Protein AF-A0A8E2ILL0-F1 (afdb_monomer)

pLDDT: mean 83.75, std 11.68, range [52.75, 98.19]

Solvent-accessible surface area (backbone atoms only — not comparable to full-atom values): 5036 Å² total; per-residue (Å²): 133,90,56,93,88,72,72,82,71,95,54,96,73,54,66,68,81,78,45,57,58,73,51,52,52,67,77,50,37,66,67,60,53,50,50,52,33,48,77,69,71,53,60,68,91,66,96,56,101,72,46,53,66,57,52,50,54,48,54,54,46,47,69,72,42,66,89,55,53,74,66,63,58,57,76,59,110

InterPro domains:
  IPR024473 Transposase, IS4, N-terminal [PF13006] (19-77)

Secondary structure (DSSP, 8-state):
-PPTT-PPPSSS--HHHHS-HHHHHHHS-HHHHHHHHHHTT---SS--SS-HHHHHHHHHHHHHTTTS-HHHHHTT-

Structure (mmCIF, N/CA/C/O backbone):
data_AF-A0A8E2ILL0-F1
#
_entry.id   AF-A0A8E2ILL0-F1
#
loop_
_atom_site.group_PDB
_atom_site.id
_atom_site.type_symbol
_atom_site.label_atom_id
_atom_site.label_alt_id
_atom_site.label_comp_id
_atom_site.label_asym_id
_atom_site.label_entity_id
_atom_site.label_seq_id
_atom_site.pdbx_PDB_ins_code
_atom_site.Cartn_x
_atom_site.Cartn_y
_atom_site.Cartn_z
_atom_site.occupancy
_atom_site.B_iso_or_equiv
_atom_site.auth_seq_id
_atom_site.auth_comp_id
_atom_site.auth_asym_id
_atom_site.auth_atom_id
_atom_site.pdbx_PDB_model_num
ATOM 1 N N . MET A 1 1 ? 29.619 -2.382 -2.203 1.00 52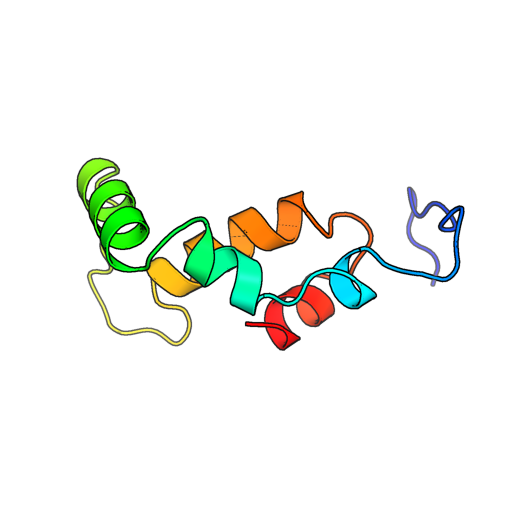.75 1 MET A N 1
ATOM 2 C CA . MET A 1 1 ? 29.930 -3.827 -2.234 1.00 52.75 1 MET A CA 1
ATOM 3 C C . MET A 1 1 ? 28.768 -4.563 -2.892 1.00 52.75 1 MET A C 1
ATOM 5 O O . MET A 1 1 ? 27.659 -4.441 -2.377 1.00 52.75 1 MET A O 1
ATOM 9 N N . PRO A 1 2 ? 28.968 -5.252 -4.028 1.00 55.66 2 PRO A N 1
ATOM 10 C CA . PRO A 1 2 ? 27.939 -6.114 -4.606 1.00 55.66 2 PRO A CA 1
ATOM 11 C C . PRO A 1 2 ? 27.650 -7.281 -3.653 1.00 55.66 2 PRO A C 1
ATOM 13 O O . PRO A 1 2 ? 28.573 -7.880 -3.103 1.00 55.66 2 PRO A O 1
ATOM 16 N N . ARG A 1 3 ? 26.368 -7.559 -3.401 1.00 72.69 3 ARG A N 1
ATOM 17 C CA . ARG A 1 3 ? 25.921 -8.631 -2.498 1.00 72.69 3 ARG A CA 1
ATOM 18 C C . ARG A 1 3 ? 25.796 -9.933 -3.292 1.00 72.69 3 ARG A C 1
ATOM 20 O O . ARG A 1 3 ? 25.398 -9.898 -4.456 1.00 72.69 3 ARG A O 1
ATOM 27 N N . ALA A 1 4 ? 26.115 -11.073 -2.682 1.00 67.56 4 ALA A N 1
ATOM 28 C CA . ALA A 1 4 ? 25.878 -12.374 -3.307 1.00 67.56 4 ALA A CA 1
ATOM 29 C C . ALA A 1 4 ? 24.389 -12.502 -3.688 1.00 67.56 4 ALA A C 1
ATOM 31 O O . ALA A 1 4 ? 23.520 -12.235 -2.861 1.00 67.56 4 ALA A O 1
ATOM 32 N N . GLY A 1 5 ? 24.103 -12.848 -4.948 1.00 71.44 5 GLY A N 1
ATOM 33 C CA . GLY A 1 5 ? 22.740 -12.909 -5.494 1.00 71.44 5 GLY A CA 1
ATOM 34 C C . GLY A 1 5 ? 22.259 -11.640 -6.209 1.00 71.44 5 GLY A C 1
ATOM 35 O O . GLY A 1 5 ? 21.194 -11.670 -6.820 1.00 71.44 5 GLY A O 1
ATOM 36 N N . TRP A 1 6 ? 23.034 -10.549 -6.202 1.00 65.06 6 TRP A N 1
ATOM 37 C CA . TRP A 1 6 ? 22.702 -9.359 -6.987 1.00 65.06 6 TRP A CA 1
ATOM 38 C C . TRP A 1 6 ? 22.805 -9.662 -8.488 1.00 65.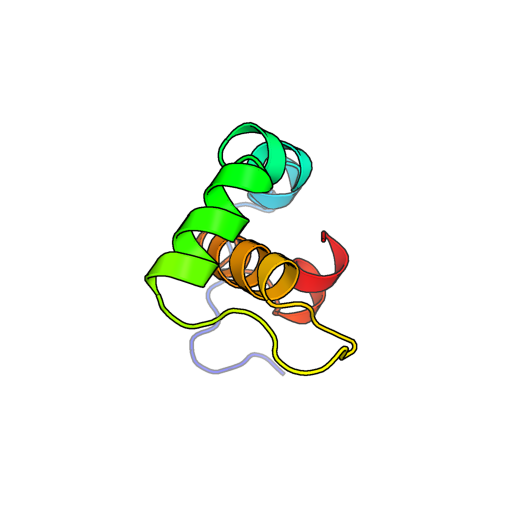06 6 TRP A C 1
ATOM 40 O O . TRP A 1 6 ? 23.89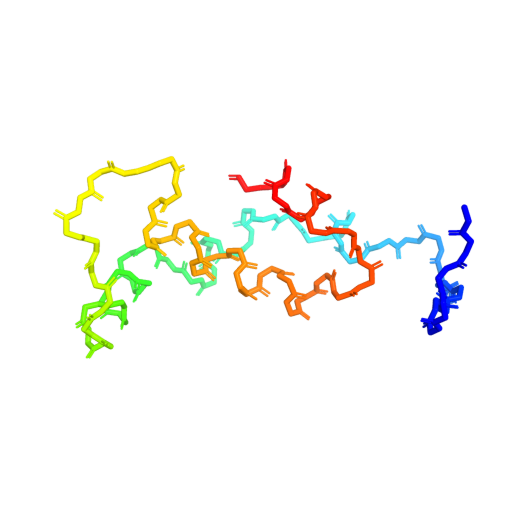1 -9.931 -9.006 1.00 65.06 6 TRP A O 1
ATOM 50 N N . ARG A 1 7 ? 21.665 -9.634 -9.185 1.00 68.19 7 ARG A N 1
ATOM 51 C CA . ARG A 1 7 ? 21.596 -9.695 -10.647 1.00 68.19 7 ARG A CA 1
ATOM 52 C C . ARG A 1 7 ? 21.510 -8.280 -11.198 1.00 68.19 7 ARG A C 1
ATOM 54 O O . ARG A 1 7 ? 20.761 -7.457 -10.682 1.00 68.19 7 ARG A O 1
ATOM 61 N N . LYS A 1 8 ? 22.274 -8.015 -12.258 1.00 66.31 8 LYS A N 1
ATOM 62 C CA . LYS A 1 8 ? 22.139 -6.775 -13.017 1.00 66.31 8 LYS A CA 1
ATOM 63 C C . LYS A 1 8 ? 20.746 -6.771 -13.670 1.00 66.31 8 LYS A C 1
ATOM 65 O O . LYS A 1 8 ? 20.434 -7.761 -14.334 1.00 66.31 8 LYS A O 1
ATOM 70 N N . PRO A 1 9 ? 19.938 -5.714 -13.487 1.00 68.06 9 PRO A N 1
ATOM 71 C CA . PRO A 1 9 ? 18.658 -5.5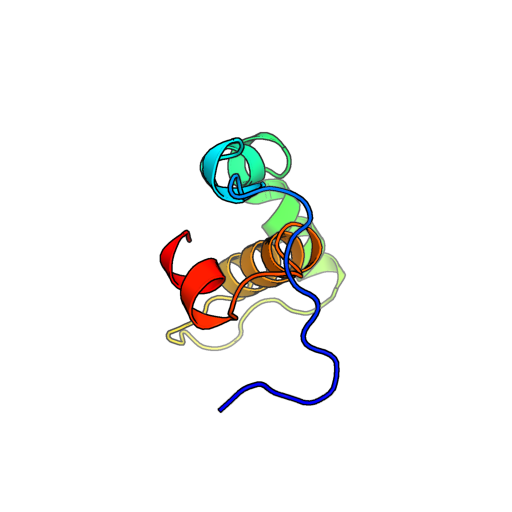85 -14.173 1.00 68.06 9 PRO A CA 1
ATOM 72 C C . PRO A 1 9 ? 18.847 -5.700 -15.689 1.00 68.06 9 PRO A C 1
ATOM 74 O O . PRO A 1 9 ? 19.832 -5.196 -16.236 1.00 68.06 9 PRO A O 1
ATOM 77 N N . GLU A 1 10 ? 17.918 -6.371 -16.368 1.00 72.19 10 GLU A N 1
ATOM 78 C CA . GLU A 1 10 ? 17.935 -6.528 -17.832 1.00 72.19 10 GLU A CA 1
ATOM 79 C C . GLU A 1 10 ? 17.642 -5.196 -18.552 1.00 72.19 10 GLU A C 1
ATOM 81 O O . GLU A 1 10 ? 18.032 -4.991 -19.699 1.00 72.19 10 GLU A O 1
ATOM 86 N N . SER A 1 11 ? 17.006 -4.261 -17.842 1.00 71.88 11 SER A N 1
ATOM 87 C CA . SER A 1 11 ? 16.607 -2.935 -18.305 1.00 71.88 11 SER A CA 1
ATOM 88 C C . SER A 1 11 ? 16.950 -1.874 -17.256 1.00 71.88 11 SER A C 1
ATOM 90 O O . SER A 1 11 ? 16.840 -2.120 -16.059 1.00 71.88 11 SER A O 1
ATOM 92 N N . ASP A 1 12 ? 17.299 -0.669 -17.713 1.00 69.94 12 ASP A N 1
ATOM 93 C CA . ASP A 1 12 ? 17.514 0.507 -16.851 1.00 69.94 12 ASP A CA 1
ATOM 94 C C . ASP A 1 12 ? 16.202 1.088 -16.285 1.00 69.94 12 ASP A C 1
ATOM 96 O O . ASP A 1 12 ? 16.230 1.914 -15.378 1.00 69.94 12 ASP A O 1
ATOM 100 N N . ARG A 1 13 ? 15.042 0.669 -16.815 1.00 67.44 13 ARG A N 1
ATOM 101 C CA . ARG A 1 13 ? 13.710 1.065 -16.329 1.00 67.44 13 ARG A CA 1
ATOM 102 C C . ARG A 1 13 ? 13.244 0.108 -15.242 1.00 67.44 13 ARG A C 1
ATOM 104 O O . ARG A 1 13 ? 13.117 -1.091 -15.510 1.00 67.44 13 ARG A O 1
ATOM 111 N N . ARG A 1 14 ? 12.927 0.636 -14.060 1.00 67.88 14 ARG A N 1
ATOM 112 C CA . ARG A 1 14 ? 12.316 -0.118 -12.959 1.00 67.88 14 ARG A CA 1
ATOM 113 C C . ARG A 1 14 ? 10.798 -0.093 -13.093 1.00 67.88 14 ARG A C 1
ATOM 115 O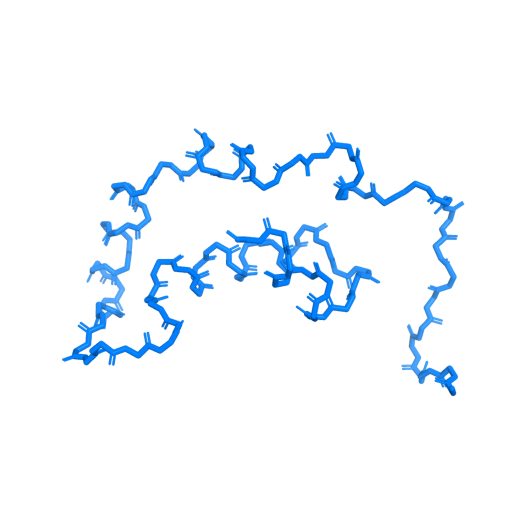 O . ARG A 1 14 ? 10.221 0.884 -13.563 1.00 67.88 14 ARG A O 1
ATOM 122 N N . LEU A 1 15 ? 10.119 -1.136 -12.611 1.00 68.06 15 LEU A N 1
ATOM 123 C CA . LEU A 1 15 ? 8.651 -1.141 -12.551 1.00 68.06 15 LEU A CA 1
ATOM 124 C C . LEU A 1 15 ? 8.114 0.064 -11.758 1.00 68.06 15 LEU A C 1
ATOM 126 O O . LEU A 1 15 ? 7.070 0.605 -12.106 1.00 68.06 15 LEU A O 1
ATOM 130 N N . 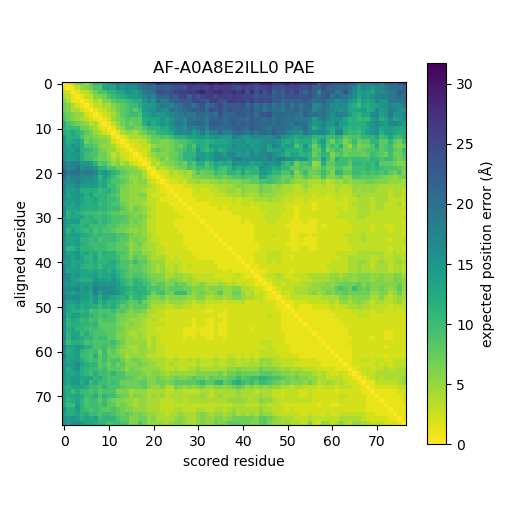SER A 1 16 ? 8.854 0.522 -10.743 1.00 65.81 16 SER A N 1
ATOM 131 C CA . SER A 1 16 ? 8.506 1.697 -9.935 1.00 65.81 16 SER A CA 1
ATOM 132 C C . SER A 1 16 ? 8.501 3.002 -10.727 1.00 65.81 16 SER A C 1
ATOM 134 O O . SER A 1 16 ? 7.819 3.946 -10.341 1.00 65.81 16 SER A O 1
ATOM 136 N N . ASP A 1 17 ? 9.222 3.056 -11.851 1.00 68.81 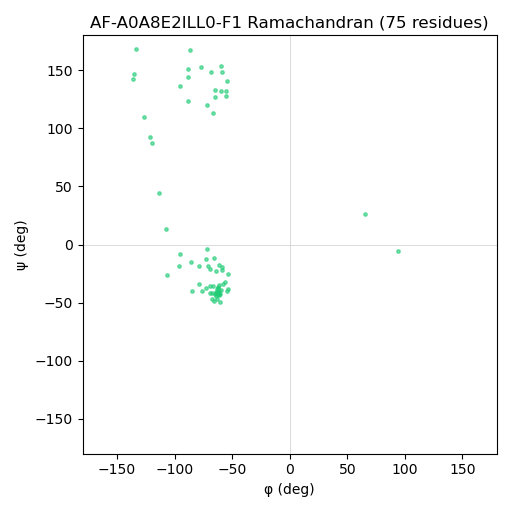17 ASP A N 1
ATOM 137 C CA . ASP A 1 17 ? 9.235 4.219 -12.745 1.00 68.81 17 ASP A CA 1
ATOM 138 C C . ASP A 1 17 ? 7.980 4.252 -13.635 1.00 68.81 17 ASP A C 1
ATOM 140 O O . ASP A 1 17 ? 7.636 5.284 -14.209 1.00 68.81 17 ASP A O 1
ATOM 144 N N . LEU A 1 18 ? 7.297 3.110 -13.765 1.00 67.88 18 LEU A N 1
ATOM 145 C CA . LEU A 1 18 ? 6.138 2.909 -14.637 1.00 67.88 18 LEU A CA 1
ATOM 146 C C . LEU A 1 18 ? 4.823 2.829 -13.852 1.00 67.88 18 LEU A C 1
ATOM 148 O O . LEU A 1 18 ? 3.759 3.131 -14.392 1.00 67.88 18 LEU A O 1
ATOM 152 N N . VAL A 1 19 ? 4.887 2.419 -12.585 1.00 68.12 19 VAL A N 1
ATOM 153 C CA . VAL A 1 19 ? 3.735 2.216 -11.710 1.00 68.12 19 VAL A CA 1
ATOM 154 C C . VAL A 1 19 ? 3.950 3.018 -10.433 1.00 68.12 19 VAL A C 1
ATOM 156 O O . VAL A 1 19 ? 4.784 2.688 -9.600 1.00 68.12 19 VAL A O 1
ATOM 159 N N . SER A 1 20 ? 3.174 4.085 -10.253 1.00 71.69 20 SER A N 1
ATOM 160 C CA . SER A 1 20 ? 3.177 4.811 -8.982 1.00 71.69 20 SER A CA 1
ATOM 161 C C . SER A 1 20 ? 2.550 3.953 -7.882 1.00 71.69 20 SER A C 1
ATOM 163 O O . SER A 1 20 ? 1.583 3.230 -8.126 1.00 71.69 20 SER A O 1
ATOM 165 N N . VAL A 1 21 ? 3.009 4.111 -6.640 1.00 67.31 21 VAL A N 1
ATOM 166 C CA . VAL A 1 21 ? 2.323 3.590 -5.445 1.00 67.31 21 VAL A CA 1
ATOM 167 C C . VAL A 1 21 ? 0.856 4.040 -5.373 1.00 67.31 21 VAL A C 1
ATOM 169 O O . VAL A 1 21 ? 0.017 3.304 -4.858 1.00 67.31 21 VAL A O 1
ATOM 172 N N . GLY A 1 22 ? 0.491 5.168 -5.992 1.00 73.75 22 GLY A N 1
ATOM 173 C CA . GLY A 1 22 ? -0.912 5.575 -6.142 1.00 73.75 22 GLY A CA 1
ATOM 174 C C . GLY A 1 22 ? -1.791 4.568 -6.905 1.00 73.75 22 GLY A C 1
ATOM 175 O O . GLY A 1 22 ? -3.012 4.586 -6.772 1.00 73.75 22 GLY A O 1
ATOM 176 N N . VAL A 1 23 ? -1.202 3.652 -7.681 1.00 83.19 23 VAL A N 1
ATOM 177 C CA . VAL A 1 23 ? -1.928 2.531 -8.297 1.00 83.19 23 VAL A CA 1
ATOM 178 C C . VAL A 1 23 ? -2.301 1.483 -7.249 1.00 83.19 23 VAL A C 1
ATOM 180 O O . VAL A 1 23 ? -3.412 0.958 -7.303 1.00 83.19 23 VAL A O 1
ATOM 183 N N . LEU A 1 24 ? -1.438 1.216 -6.262 1.00 83.62 24 LEU A N 1
ATOM 184 C CA . LEU A 1 24 ? -1.729 0.252 -5.195 1.00 83.62 24 LEU A CA 1
ATOM 185 C C . LEU A 1 24 ? -2.955 0.658 -4.390 1.00 83.62 24 LEU A C 1
ATOM 187 O O . LEU A 1 24 ? -3.808 -0.182 -4.135 1.00 83.62 24 LEU A O 1
ATOM 191 N N . THR A 1 25 ? -3.086 1.939 -4.053 1.00 85.06 25 THR A N 1
ATOM 192 C CA . THR A 1 25 ? -4.241 2.448 -3.296 1.00 85.06 25 THR A CA 1
ATOM 193 C C . THR A 1 25 ? -5.531 2.476 -4.118 1.00 85.06 25 THR A C 1
ATOM 195 O O . THR A 1 25 ? -6.622 2.515 -3.549 1.00 85.06 25 THR A O 1
ATOM 198 N N . ARG A 1 26 ? -5.432 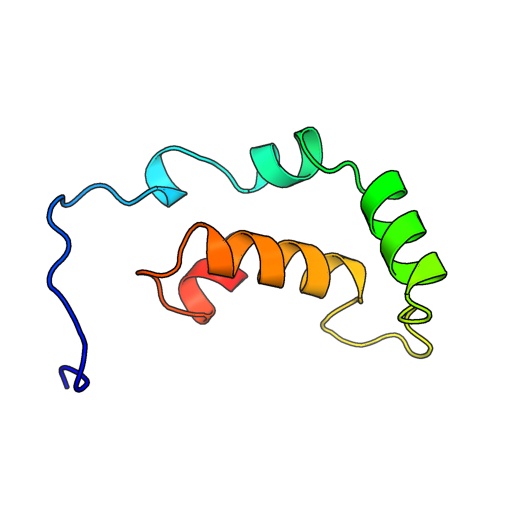2.427 -5.453 1.00 87.94 26 ARG A N 1
ATOM 199 C CA . ARG A 1 26 ? -6.581 2.314 -6.361 1.00 87.94 26 ARG A CA 1
ATOM 200 C C . ARG A 1 26 ? -7.018 0.864 -6.570 1.00 87.94 26 ARG A C 1
ATOM 202 O O . ARG A 1 26 ? -8.215 0.607 -6.643 1.00 87.94 26 ARG A O 1
ATOM 209 N N . VAL A 1 27 ? -6.063 -0.060 -6.685 1.00 92.12 27 VAL A N 1
ATOM 210 C CA . VAL A 1 27 ? -6.320 -1.502 -6.858 1.00 92.12 27 VAL A CA 1
ATOM 211 C C . VAL A 1 27 ? -6.741 -2.145 -5.537 1.00 92.12 27 VAL A C 1
ATOM 213 O O . VAL A 1 27 ? -7.660 -2.957 -5.513 1.00 92.12 27 VAL A O 1
ATOM 216 N N . PHE A 1 28 ? -6.107 -1.740 -4.439 1.00 92.81 28 PHE A N 1
ATOM 217 C CA . PHE A 1 28 ? -6.404 -2.176 -3.081 1.00 92.81 28 PHE A CA 1
ATOM 218 C C . PHE A 1 28 ? -6.810 -0.953 -2.254 1.00 92.81 28 PHE A C 1
ATOM 220 O O . PHE A 1 28 ? -5.955 -0.319 -1.640 1.00 92.81 28 PHE A O 1
ATOM 227 N N . PRO A 1 29 ? -8.099 -0.570 -2.250 1.00 94.44 29 PRO A N 1
ATOM 228 C CA . PRO A 1 29 ? -8.568 0.561 -1.460 1.00 94.44 29 PRO A CA 1
ATOM 229 C C . PRO A 1 29 ? -8.286 0.371 0.033 1.00 94.44 29 PRO A C 1
ATOM 231 O O . PRO A 1 29 ? -8.366 -0.740 0.552 1.00 94.44 29 PRO A O 1
ATOM 234 N N . ALA A 1 30 ? -8.041 1.470 0.752 1.00 93.88 30 ALA A N 1
ATOM 235 C CA . ALA A 1 30 ? -7.694 1.426 2.176 1.00 93.88 30 ALA A CA 1
ATOM 236 C C . ALA A 1 30 ? -8.704 0.644 3.032 1.00 93.88 30 ALA A C 1
ATOM 238 O O . ALA A 1 30 ? -8.286 -0.105 3.906 1.00 93.88 30 ALA A O 1
ATOM 239 N N . ALA A 1 31 ? -10.003 0.769 2.742 1.00 96.31 31 ALA A N 1
ATOM 240 C CA . ALA A 1 31 ? -11.049 0.040 3.455 1.00 96.31 31 ALA A CA 1
ATOM 241 C C . ALA A 1 31 ? -10.918 -1.485 3.298 1.00 96.31 31 ALA A C 1
ATOM 243 O O . ALA A 1 31 ? -11.030 -2.204 4.284 1.00 96.31 31 ALA A O 1
ATOM 244 N N . LEU A 1 32 ? -10.607 -1.964 2.086 1.00 97.19 32 LEU A N 1
ATOM 245 C CA . LEU A 1 32 ? -10.371 -3.387 1.827 1.00 97.19 32 LEU A CA 1
ATOM 246 C C . LEU A 1 32 ? -9.143 -3.883 2.597 1.00 97.19 32 LEU A C 1
ATOM 248 O O . LEU A 1 32 ? -9.168 -4.943 3.212 1.00 97.19 32 LEU A O 1
ATOM 252 N N . VAL A 1 33 ? -8.059 -3.105 2.582 1.00 96.75 33 VAL A N 1
ATOM 253 C CA . VAL A 1 33 ? -6.833 -3.461 3.307 1.00 96.75 33 VAL A CA 1
ATOM 254 C C . VAL A 1 33 ? -7.084 -3.506 4.816 1.00 96.75 33 VAL A C 1
ATOM 256 O O . VAL A 1 33 ? -6.607 -4.419 5.485 1.00 96.75 33 VAL A O 1
ATOM 259 N N . ASP A 1 34 ? -7.851 -2.560 5.357 1.00 96.75 34 ASP A N 1
ATOM 260 C CA . ASP A 1 34 ? -8.223 -2.545 6.774 1.00 96.75 34 ASP A CA 1
ATOM 261 C C . ASP A 1 34 ? -9.084 -3.750 7.167 1.00 96.75 34 ASP A C 1
ATOM 263 O O . ASP A 1 34 ? -8.850 -4.341 8.221 1.00 96.75 34 ASP A O 1
ATOM 267 N N . GLU A 1 35 ? -10.044 -4.128 6.321 1.00 98.06 35 GLU A N 1
ATOM 268 C CA . GLU A 1 35 ? -10.893 -5.306 6.519 1.00 98.06 35 GLU A CA 1
ATOM 269 C C . GLU A 1 35 ? -10.053 -6.587 6.577 1.00 98.06 35 GLU A C 1
ATOM 271 O O . GLU A 1 35 ? -10.140 -7.335 7.550 1.00 98.06 35 GLU A O 1
ATOM 276 N N . VAL A 1 36 ? -9.150 -6.784 5.611 1.00 97.62 36 VAL A N 1
ATOM 277 C CA . VAL A 1 36 ? -8.240 -7.942 5.584 1.00 97.62 36 VAL A CA 1
ATOM 278 C C . VAL A 1 36 ? -7.316 -7.961 6.806 1.00 97.62 36 VAL A C 1
ATOM 280 O O . VAL A 1 36 ? -7.069 -9.015 7.392 1.00 97.62 36 VAL A O 1
ATOM 283 N N . ILE A 1 37 ? -6.803 -6.802 7.232 1.00 97.56 37 ILE A N 1
ATOM 284 C CA . ILE A 1 37 ? -5.974 -6.696 8.444 1.00 97.56 37 ILE A CA 1
ATOM 285 C C . ILE A 1 37 ? -6.768 -7.111 9.687 1.00 97.56 37 ILE A C 1
ATOM 287 O O . ILE A 1 37 ? -6.217 -7.784 10.567 1.00 97.56 37 ILE A O 1
ATOM 291 N N . ALA A 1 38 ? -8.037 -6.710 9.771 1.00 97.88 38 ALA A N 1
ATOM 292 C CA . ALA A 1 38 ? -8.914 -7.064 10.876 1.00 97.88 38 ALA A CA 1
ATOM 293 C C . ALA A 1 38 ? -9.239 -8.563 10.881 1.00 97.88 38 ALA A C 1
ATOM 295 O O . ALA A 1 38 ? -9.090 -9.201 11.924 1.00 97.88 38 ALA A O 1
ATOM 296 N N . GLU A 1 39 ? -9.595 -9.135 9.729 1.00 98.19 39 GLU A N 1
ATOM 297 C CA . GLU A 1 39 ? -9.861 -10.570 9.567 1.00 98.19 39 GLU A CA 1
ATOM 298 C C . GLU A 1 39 ? -8.633 -11.419 9.933 1.00 98.19 39 GLU A C 1
ATOM 300 O O . GLU A 1 39 ? -8.741 -12.421 10.638 1.00 98.19 39 GLU A O 1
ATOM 305 N N . ALA A 1 40 ? -7.434 -10.964 9.561 1.00 97.25 40 ALA A N 1
ATOM 306 C CA . ALA A 1 40 ? -6.178 -11.610 9.934 1.00 97.25 40 ALA A CA 1
ATOM 307 C C . ALA A 1 40 ? -5.802 -11.440 11.424 1.00 97.25 40 ALA A C 1
ATOM 309 O O . ALA A 1 40 ? -4.767 -11.958 11.863 1.00 97.25 40 ALA A O 1
ATOM 310 N N . GLY A 1 41 ? -6.576 -10.679 12.207 1.00 96.94 41 GLY A N 1
ATOM 311 C CA . GLY A 1 41 ? -6.279 -10.373 13.609 1.00 96.94 41 GLY A CA 1
ATOM 312 C C . GLY A 1 41 ? -5.013 -9.529 13.790 1.00 96.94 41 GLY A C 1
ATOM 313 O O . GLY A 1 41 ? -4.338 -9.621 14.819 1.00 96.94 41 GLY A O 1
ATOM 314 N N . ARG A 1 42 ? -4.639 -8.732 12.780 1.00 96.38 42 ARG A N 1
ATOM 315 C CA . ARG A 1 42 ? -3.398 -7.935 12.746 1.00 96.38 42 ARG A CA 1
ATOM 316 C C . ARG A 1 42 ? -3.619 -6.436 12.919 1.00 96.38 42 ARG A C 1
ATOM 318 O O . ARG A 1 42 ? -2.689 -5.656 12.714 1.00 96.38 42 ARG A O 1
ATOM 325 N N . THR A 1 43 ? -4.811 -6.027 13.344 1.00 95.50 43 THR A N 1
ATOM 326 C CA . THR A 1 43 ? -5.098 -4.630 13.680 1.00 95.50 43 THR A CA 1
ATOM 327 C C . THR A 1 43 ? -4.110 -4.109 14.722 1.00 95.50 43 THR A C 1
ATOM 329 O O . THR A 1 43 ? -3.830 -4.752 15.737 1.00 95.50 43 THR A O 1
ATOM 332 N N . GLN A 1 44 ? -3.560 -2.924 14.464 1.00 93.06 44 GLN A N 1
ATOM 333 C CA . GLN A 1 44 ? -2.605 -2.286 15.364 1.00 93.06 44 GLN A CA 1
ATOM 334 C C . GLN A 1 44 ? -3.222 -2.037 16.749 1.00 93.06 44 GLN A C 1
ATOM 336 O O . GLN A 1 44 ? -4.306 -1.478 16.867 1.00 93.06 44 GLN A O 1
ATOM 341 N N . GLN A 1 45 ? -2.502 -2.410 17.808 1.00 93.00 45 GLN A N 1
ATOM 342 C CA . GLN A 1 45 ? -2.932 -2.169 19.196 1.00 93.00 45 GLN A CA 1
ATOM 343 C C . GLN A 1 45 ? -2.323 -0.893 19.793 1.00 93.00 45 GLN A C 1
ATOM 345 O O . GLN A 1 45 ? -2.782 -0.384 20.810 1.00 93.00 45 GLN A O 1
ATOM 350 N N . ARG A 1 46 ? -1.239 -0.393 19.189 1.00 93.12 46 ARG A N 1
ATOM 351 C CA . ARG A 1 46 ? -0.517 0.809 19.615 1.00 93.12 46 ARG A CA 1
ATOM 352 C C . ARG A 1 46 ? -0.188 1.641 18.392 1.00 93.12 46 ARG A C 1
ATOM 354 O O . ARG A 1 46 ? 0.187 1.085 17.362 1.00 93.12 46 ARG A O 1
ATOM 361 N N . HIS A 1 47 ? -0.259 2.957 18.533 1.00 87.62 47 HIS A N 1
ATOM 362 C CA . HIS A 1 47 ? 0.203 3.860 17.492 1.00 87.62 47 HIS A CA 1
ATOM 363 C C . HIS A 1 47 ? 1.737 3.825 17.429 1.00 87.62 47 HIS A C 1
ATOM 365 O O . HIS A 1 47 ? 2.414 4.096 18.422 1.00 87.62 47 HIS A O 1
ATOM 371 N N . ARG A 1 48 ? 2.290 3.436 16.280 1.00 89.19 48 ARG A N 1
ATOM 372 C CA . ARG A 1 48 ? 3.733 3.360 16.007 1.00 89.19 48 ARG A CA 1
ATOM 373 C C . ARG A 1 48 ? 4.016 4.006 14.655 1.00 89.19 48 ARG A C 1
ATOM 375 O O . ARG A 1 48 ? 3.093 4.236 13.882 1.00 89.19 48 ARG A O 1
ATOM 382 N N . SER A 1 49 ? 5.291 4.246 14.358 1.00 89.31 49 SER A N 1
ATOM 383 C CA . SER A 1 49 ? 5.727 4.891 13.112 1.00 89.31 49 SER A CA 1
ATOM 384 C C . SER A 1 49 ? 5.311 4.146 11.840 1.00 89.31 49 SER A C 1
ATOM 386 O O . SER A 1 49 ? 5.231 4.762 10.787 1.00 89.31 49 SER A O 1
ATOM 388 N N . LEU A 1 50 ? 5.029 2.841 11.934 1.00 89.94 50 LEU A N 1
ATOM 389 C CA . LEU A 1 50 ? 4.552 2.016 10.825 1.00 89.94 50 LEU A CA 1
ATOM 390 C C . LEU A 1 50 ? 3.189 1.404 11.179 1.00 89.94 50 LEU A C 1
ATOM 392 O O . LEU A 1 50 ? 3.136 0.349 11.821 1.00 89.94 50 LEU A O 1
ATOM 396 N N . PRO A 1 51 ? 2.082 2.071 10.804 1.00 93.44 51 PRO A N 1
ATOM 397 C CA . PRO A 1 51 ? 0.741 1.521 10.945 1.00 93.44 51 PRO A CA 1
ATOM 398 C C . PRO A 1 51 ? 0.567 0.214 10.166 1.00 93.44 51 PRO A C 1
ATOM 400 O O . PRO A 1 51 ? 1.196 0.013 9.126 1.00 93.44 51 PRO A O 1
ATOM 403 N N . ALA A 1 52 ? -0.350 -0.647 10.615 1.00 95.31 52 ALA A N 1
ATOM 404 C CA . ALA A 1 52 ? -0.601 -1.947 9.977 1.00 95.31 52 ALA A CA 1
ATOM 405 C C . ALA A 1 52 ? -0.915 -1.824 8.471 1.00 95.31 52 ALA A C 1
ATOM 407 O O . ALA A 1 52 ? -0.396 -2.590 7.663 1.00 95.31 52 ALA A O 1
ATOM 408 N N . ARG A 1 53 ? -1.692 -0.803 8.083 1.00 93.75 53 ARG A N 1
ATOM 409 C CA . ARG A 1 53 ? -2.027 -0.519 6.679 1.00 93.75 53 ARG A CA 1
ATOM 410 C C . ARG A 1 53 ? -0.800 -0.166 5.836 1.00 93.75 53 ARG A C 1
ATOM 412 O O . ARG A 1 53 ? -0.663 -0.652 4.720 1.00 93.75 53 ARG A O 1
ATOM 419 N N . VAL A 1 54 ? 0.103 0.652 6.379 1.00 93.06 54 VAL A N 1
ATOM 420 C CA . VAL A 1 54 ? 1.347 1.036 5.691 1.00 93.06 54 VAL A CA 1
ATOM 421 C C . VAL A 1 54 ? 2.231 -0.193 5.499 1.00 93.06 54 VAL A C 1
ATOM 423 O O . VAL A 1 54 ? 2.738 -0.413 4.406 1.00 93.06 54 VAL A O 1
ATOM 426 N N . MET A 1 55 ? 2.338 -1.049 6.520 1.00 94.56 55 MET A N 1
ATOM 427 C CA . MET A 1 55 ? 3.065 -2.317 6.410 1.00 94.56 55 MET A CA 1
ATOM 428 C C . MET A 1 55 ? 2.464 -3.267 5.369 1.00 94.56 55 MET A C 1
ATOM 430 O O . MET A 1 55 ? 3.215 -3.956 4.683 1.00 94.56 55 MET A O 1
ATOM 434 N N . ALA A 1 56 ? 1.137 -3.300 5.222 1.00 94.62 56 ALA A N 1
ATOM 435 C CA . ALA A 1 56 ? 0.479 -4.105 4.196 1.00 94.62 56 ALA A CA 1
ATOM 436 C C . ALA A 1 56 ? 0.816 -3.606 2.783 1.00 94.62 56 ALA A C 1
ATOM 438 O O . ALA A 1 56 ? 1.253 -4.397 1.947 1.00 94.62 56 ALA A O 1
ATOM 439 N N . TYR A 1 57 ? 0.707 -2.298 2.526 1.00 92.44 57 TYR A N 1
ATOM 440 C CA . TYR A 1 57 ? 1.126 -1.736 1.239 1.00 92.44 57 TYR A CA 1
ATOM 441 C C . TYR A 1 57 ? 2.619 -1.925 0.981 1.00 92.44 57 TYR A C 1
ATOM 443 O O . TYR A 1 57 ? 3.000 -2.249 -0.140 1.00 92.44 57 TYR A O 1
ATOM 451 N N . PHE A 1 58 ? 3.454 -1.806 2.013 1.00 91.38 58 PHE A N 1
ATOM 452 C CA . PHE A 1 58 ? 4.883 -2.085 1.917 1.00 91.38 58 PHE A CA 1
ATOM 453 C C . PHE A 1 58 ? 5.168 -3.536 1.532 1.00 91.38 58 PHE A C 1
ATOM 455 O O . PHE A 1 58 ? 5.974 -3.776 0.639 1.00 91.38 58 PHE A O 1
ATOM 462 N N . ALA A 1 59 ? 4.470 -4.508 2.121 1.00 92.25 59 ALA A N 1
ATOM 463 C CA . ALA A 1 59 ? 4.613 -5.915 1.752 1.00 92.25 59 ALA A CA 1
ATOM 464 C C . ALA A 1 59 ? 4.215 -6.185 0.292 1.00 92.25 59 ALA A C 1
ATOM 466 O O . ALA A 1 59 ? 4.933 -6.889 -0.418 1.00 92.25 59 ALA A O 1
ATOM 467 N N . ILE A 1 60 ? 3.113 -5.588 -0.174 1.00 91.38 60 ILE A N 1
ATOM 468 C CA . ILE A 1 60 ? 2.676 -5.691 -1.574 1.00 91.38 60 ILE A CA 1
ATOM 469 C C . ILE A 1 60 ? 3.722 -5.056 -2.502 1.00 91.38 60 ILE A C 1
ATOM 471 O O . ILE A 1 60 ? 4.136 -5.669 -3.486 1.00 91.38 60 ILE A O 1
ATOM 475 N N . ALA A 1 61 ? 4.191 -3.853 -2.166 1.00 88.12 61 ALA A N 1
ATOM 476 C CA . ALA A 1 61 ? 5.184 -3.124 -2.944 1.00 88.12 61 ALA A CA 1
ATOM 477 C C . ALA A 1 61 ? 6.530 -3.863 -3.008 1.00 88.12 61 ALA A C 1
ATOM 479 O O . ALA A 1 61 ? 7.133 -3.914 -4.074 1.00 88.12 61 ALA A O 1
ATOM 480 N N . MET A 1 62 ? 6.976 -4.510 -1.926 1.00 89.50 62 MET A N 1
ATOM 481 C CA . MET A 1 62 ? 8.182 -5.351 -1.940 1.00 89.50 62 MET A CA 1
ATOM 482 C C . MET A 1 62 ? 8.063 -6.536 -2.908 1.00 89.50 62 MET A C 1
ATOM 484 O O . MET A 1 62 ? 9.054 -6.911 -3.527 1.00 89.50 62 MET A O 1
ATOM 488 N N . GLY A 1 63 ? 6.866 -7.113 -3.066 1.00 87.50 63 GLY A N 1
ATOM 489 C CA . GLY A 1 63 ? 6.623 -8.166 -4.054 1.00 87.50 63 GLY A CA 1
ATOM 490 C C . GLY A 1 63 ? 6.688 -7.660 -5.498 1.00 87.50 63 GLY A C 1
ATOM 491 O O . GLY A 1 63 ? 7.180 -8.366 -6.375 1.00 87.50 63 GLY A O 1
ATOM 492 N N . LEU A 1 64 ? 6.232 -6.429 -5.743 1.00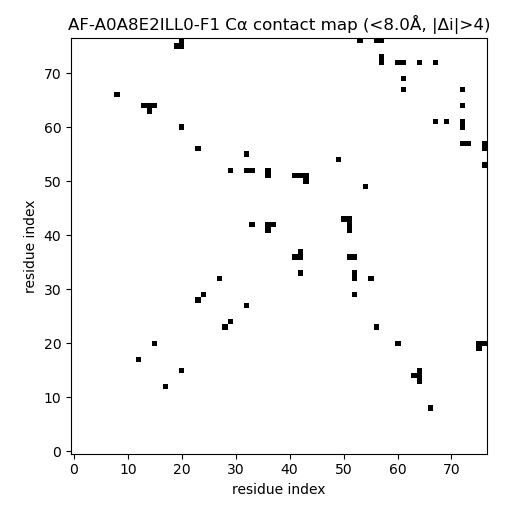 83.25 64 LEU A N 1
ATOM 493 C CA . LEU A 1 64 ? 6.262 -5.798 -7.068 1.00 83.25 64 LEU A CA 1
ATOM 494 C C . LEU A 1 64 ? 7.648 -5.247 -7.433 1.00 83.25 64 LEU A C 1
ATOM 496 O O . LEU A 1 64 ? 8.046 -5.291 -8.593 1.00 83.25 64 LEU A O 1
ATOM 500 N N . TYR A 1 65 ? 8.392 -4.750 -6.447 1.00 79.19 65 TYR A N 1
ATOM 501 C CA . TYR A 1 65 ? 9.696 -4.104 -6.609 1.00 79.19 65 TYR A CA 1
ATOM 502 C C . TYR A 1 65 ? 10.821 -4.926 -5.975 1.00 79.19 65 TYR A C 1
ATOM 504 O O . TYR A 1 65 ? 11.700 -4.380 -5.310 1.00 79.19 65 TYR A O 1
ATOM 512 N N . ALA A 1 66 ? 10.814 -6.242 -6.198 1.00 79.81 66 ALA A N 1
ATOM 513 C CA . ALA A 1 66 ? 11.763 -7.177 -5.584 1.00 79.81 66 ALA A CA 1
ATOM 514 C C . ALA A 1 66 ? 13.244 -6.910 -5.940 1.00 79.81 66 ALA A C 1
ATOM 516 O O . ALA A 1 66 ? 14.145 -7.390 -5.256 1.00 79.81 66 ALA A O 1
ATOM 517 N N . GLU A 1 67 ? 13.502 -6.145 -7.003 1.00 77.12 67 GLU A N 1
ATOM 518 C CA . GLU A 1 67 ? 14.845 -5.744 -7.446 1.00 77.12 67 GLU A CA 1
ATOM 519 C C . GLU A 1 67 ? 15.371 -4.480 -6.736 1.00 77.12 67 GLU A C 1
ATOM 521 O O . GLU A 1 67 ? 16.564 -4.171 -6.813 1.00 77.12 67 GLU A O 1
ATOM 526 N N . GLY A 1 68 ? 14.489 -3.732 -6.064 1.00 76.19 68 GLY A N 1
ATOM 527 C CA . GLY A 1 68 ? 14.807 -2.499 -5.345 1.00 76.19 68 GLY A CA 1
ATOM 528 C C . GLY A 1 68 ? 15.277 -2.736 -3.909 1.00 76.19 68 GLY A C 1
ATOM 529 O O . GLY A 1 68 ? 15.153 -3.828 -3.352 1.00 76.19 68 GLY A O 1
ATOM 530 N N . SER A 1 69 ? 15.829 -1.694 -3.281 1.00 83.50 69 SER A N 1
ATOM 531 C CA . SER A 1 69 ? 16.133 -1.737 -1.849 1.00 83.50 69 SER A CA 1
ATOM 532 C C . SER A 1 69 ? 14.855 -1.545 -1.018 1.00 83.50 69 SER A C 1
ATOM 534 O O . SER A 1 69 ? 13.915 -0.886 -1.458 1.00 83.50 69 SER A O 1
ATOM 536 N N . TYR A 1 70 ? 14.811 -2.074 0.209 1.00 86.75 70 TYR A N 1
ATOM 537 C CA . TYR A 1 70 ? 13.686 -1.807 1.117 1.00 86.75 70 TYR A CA 1
ATOM 538 C C . TYR A 1 70 ? 13.495 -0.310 1.390 1.00 86.75 70 TYR A C 1
ATOM 540 O O . TYR A 1 70 ? 12.362 0.140 1.535 1.00 86.75 70 TYR A O 1
ATOM 548 N N . GLU A 1 71 ? 14.587 0.456 1.430 1.00 86.94 71 GLU A N 1
ATOM 549 C CA . GLU A 1 71 ? 14.553 1.912 1.598 1.00 86.94 71 GLU A CA 1
ATOM 550 C C . GLU A 1 71 ? 13.936 2.592 0.370 1.00 86.94 71 GLU A C 1
ATOM 552 O O . GLU A 1 71 ? 13.087 3.466 0.529 1.00 86.94 71 GLU A O 1
ATOM 557 N N . ASP A 1 72 ? 14.282 2.134 -0.839 1.00 83.56 72 ASP A N 1
ATOM 558 C CA . ASP A 1 72 ? 13.726 2.645 -2.099 1.00 83.56 72 ASP A CA 1
ATOM 559 C C . ASP A 1 72 ? 12.210 2.418 -2.146 1.00 83.56 72 ASP A C 1
ATOM 561 O O . ASP A 1 72 ? 11.461 3.300 -2.556 1.00 83.56 72 ASP A O 1
ATOM 565 N N . VAL A 1 73 ? 11.754 1.234 -1.722 1.00 85.25 73 VAL A N 1
ATOM 566 C CA . VAL A 1 73 ? 10.327 0.879 -1.697 1.00 85.25 73 VAL A CA 1
ATOM 567 C C . VAL A 1 73 ? 9.582 1.682 -0.633 1.00 85.25 73 VAL A C 1
ATOM 569 O O . VAL A 1 73 ? 8.477 2.159 -0.885 1.00 85.25 73 VAL A O 1
ATOM 572 N N . LEU A 1 74 ? 10.180 1.862 0.548 1.00 87.38 74 LEU A N 1
ATOM 573 C CA . LEU A 1 74 ? 9.568 2.630 1.630 1.00 87.38 74 LEU A CA 1
ATOM 574 C C . LEU A 1 74 ? 9.441 4.117 1.274 1.00 87.38 74 LEU A C 1
ATOM 576 O O . LEU A 1 74 ? 8.442 4.730 1.625 1.00 87.38 74 LEU A O 1
ATOM 580 N N . ALA A 1 75 ? 10.410 4.682 0.549 1.00 85.06 75 ALA A N 1
ATOM 581 C CA . ALA A 1 75 ? 10.386 6.077 0.107 1.00 85.06 75 ALA A CA 1
ATOM 582 C C . ALA A 1 75 ? 9.265 6.398 -0.902 1.00 85.06 75 ALA A C 1
ATOM 584 O O . ALA A 1 75 ? 9.029 7.570 -1.192 1.00 85.06 75 ALA A O 1
ATOM 585 N N . GLN A 1 76 ? 8.594 5.382 -1.454 1.00 79.19 76 GLN A N 1
ATOM 586 C CA . GLN A 1 76 ? 7.493 5.553 -2.404 1.00 79.19 76 GLN A CA 1
ATOM 587 C C . GLN A 1 76 ? 6.100 5.517 -1.748 1.00 79.19 76 GLN A C 1
ATOM 589 O O . GLN A 1 76 ? 5.117 5.783 -2.443 1.00 79.19 76 GLN A O 1
ATOM 594 N N . LEU A 1 77 ? 6.004 5.175 -0.455 1.00 79.12 77 LEU A N 1
ATOM 595 C CA . LEU A 1 77 ? 4.757 5.069 0.324 1.00 79.12 77 LEU A CA 1
ATOM 596 C C . LEU A 1 77 ? 4.431 6.354 1.086 1.00 79.12 77 LEU A C 1
ATOM 598 O O . LEU A 1 77 ? 3.219 6.658 1.169 1.00 79.12 77 LEU A O 1
#

Mean predicted aligned error: 7.27 Å

Foldseek 3Di:
DDDPPQDDDPDPDFVCNVDALVVVCVVQPLVNLVVVCVVVVNADPDDDPQGPSNVVSLVVQCVRRVNDDSVVSSVRD

Radius of gyration: 14.68 Å; Cα contacts (8 Å, |Δi|>4): 41; chains: 1; bounding box: 41×19×38 Å

Organism: NCBI:txid1487726

Sequence (77 aa):
MPRAGWRKPESDRRLSDLVSVGVLTRVFPAALVDEVIAEAGRTQQRHRSLPARVMAYFAIAMGLYAEGSYEDVLAQL